Protein AF-A0A3D5TIA3-F1 (afdb_monomer_lite)

pLDDT: mean 73.0, std 17.78, range [40.25, 97.06]

Structure (mmCIF, N/CA/C/O backbone):
data_AF-A0A3D5TIA3-F1
#
_entry.id   AF-A0A3D5TIA3-F1
#
loop_
_atom_site.group_PDB
_atom_site.id
_atom_site.type_symbol
_atom_site.label_atom_id
_atom_site.label_alt_id
_atom_site.label_comp_id
_atom_site.label_asym_id
_atom_site.label_entity_id
_atom_site.label_seq_id
_atom_site.pdbx_PDB_ins_code
_atom_site.Cartn_x
_atom_site.Cartn_y
_atom_site.Cartn_z
_atom_site.occupancy
_atom_site.B_iso_or_equiv
_atom_site.auth_seq_id
_atom_site.auth_comp_id
_atom_site.auth_asym_id
_atom_site.auth_atom_id
_atom_site.pdbx_PDB_model_num
ATOM 1 N N . MET A 1 1 ? 24.568 -1.375 -20.156 1.00 52.22 1 MET A N 1
ATOM 2 C CA . MET A 1 1 ? 23.181 -0.991 -19.793 1.00 52.22 1 MET A CA 1
ATOM 3 C C . MET A 1 1 ? 22.233 -2.193 -19.610 1.00 52.22 1 MET A C 1
ATOM 5 O O . MET A 1 1 ? 21.031 -2.021 -19.710 1.00 52.22 1 MET A O 1
ATOM 9 N N . GLN A 1 2 ? 22.726 -3.408 -19.317 1.00 60.47 2 GLN A N 1
ATOM 10 C CA . GLN A 1 2 ? 21.881 -4.618 -19.229 1.00 60.47 2 GLN A CA 1
ATOM 11 C C . GLN A 1 2 ? 21.217 -4.805 -17.848 1.00 60.47 2 GLN A C 1
ATOM 13 O O . GLN A 1 2 ? 20.210 -5.495 -17.730 1.00 60.47 2 GLN A O 1
ATOM 18 N N . TRP A 1 3 ? 21.759 -4.167 -16.804 1.00 65.56 3 TRP A N 1
ATOM 19 C CA . TRP A 1 3 ? 21.310 -4.341 -15.418 1.00 65.56 3 TRP A CA 1
ATOM 20 C C . TRP A 1 3 ? 19.886 -3.820 -15.167 1.00 65.56 3 TRP A C 1
ATOM 22 O O . TRP A 1 3 ? 19.148 -4.418 -14.389 1.00 65.56 3 TRP A O 1
ATOM 32 N N . LEU A 1 4 ? 19.475 -2.754 -15.862 1.00 63.62 4 LEU A N 1
ATOM 33 C CA . LEU A 1 4 ? 18.106 -2.236 -15.818 1.00 63.62 4 LEU A CA 1
ATOM 34 C C . LEU A 1 4 ? 17.120 -3.191 -16.503 1.00 63.62 4 LEU A C 1
ATOM 36 O O . LEU A 1 4 ? 16.039 -3.420 -15.975 1.00 63.62 4 LEU A O 1
ATOM 40 N N . SER A 1 5 ? 17.508 -3.801 -17.627 1.00 67.94 5 SER A N 1
ATOM 41 C CA . SER A 1 5 ? 16.659 -4.734 -18.380 1.00 67.94 5 SER A CA 1
ATOM 42 C C . SER A 1 5 ? 16.471 -6.080 -17.679 1.00 67.94 5 SER A C 1
ATOM 44 O O . SER A 1 5 ? 15.375 -6.628 -17.713 1.00 67.94 5 SER A O 1
ATOM 46 N N . SER A 1 6 ? 17.497 -6.603 -16.999 1.00 75.38 6 SER A N 1
ATOM 47 C CA . SER A 1 6 ? 17.376 -7.865 -16.248 1.00 75.38 6 SER A CA 1
ATOM 48 C C . SER A 1 6 ? 16.526 -7.727 -14.981 1.00 75.38 6 SER A C 1
ATOM 50 O O . SER A 1 6 ? 15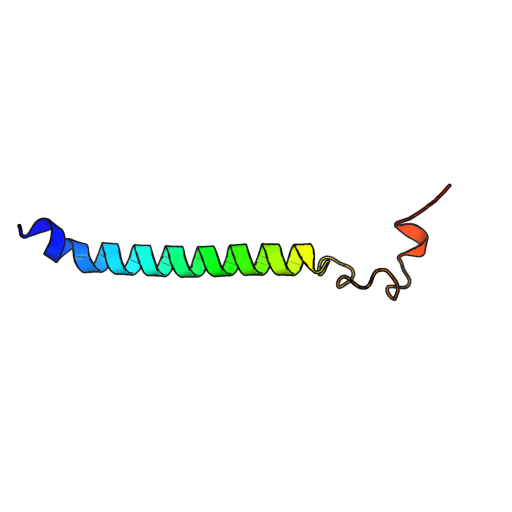.872 -8.682 -14.576 1.00 75.38 6 SER A O 1
ATOM 52 N N . ASN A 1 7 ? 16.511 -6.540 -14.366 1.00 79.88 7 ASN A N 1
ATOM 53 C CA . ASN A 1 7 ? 15.755 -6.261 -13.138 1.00 79.88 7 ASN A CA 1
ATOM 54 C C . ASN A 1 7 ? 14.446 -5.500 -13.397 1.00 79.88 7 ASN A C 1
ATOM 56 O O . ASN A 1 7 ? 13.757 -5.110 -12.454 1.00 79.88 7 ASN A O 1
ATOM 60 N N . LEU A 1 8 ? 14.086 -5.303 -14.667 1.00 85.19 8 LEU A N 1
ATOM 61 C CA . LEU A 1 8 ? 12.894 -4.564 -15.080 1.00 85.19 8 LEU A CA 1
ATOM 62 C C . LEU A 1 8 ? 11.623 -5.244 -14.550 1.00 85.19 8 LEU A C 1
ATOM 64 O O . LEU A 1 8 ? 10.739 -4.572 -14.025 1.00 85.19 8 LEU A O 1
ATOM 68 N N . SER A 1 9 ? 11.587 -6.580 -14.555 1.00 86.38 9 SER A N 1
ATOM 69 C CA . SER A 1 9 ? 10.516 -7.378 -13.943 1.00 86.38 9 SER A CA 1
ATOM 70 C C . SER A 1 9 ? 10.375 -7.108 -12.444 1.00 86.38 9 SER A C 1
ATOM 72 O O . SER A 1 9 ? 9.271 -6.889 -11.952 1.00 86.38 9 SER A O 1
ATOM 74 N N . THR A 1 10 ? 11.492 -7.063 -11.716 1.00 89.19 10 THR A N 1
ATOM 75 C CA . THR A 1 10 ? 11.509 -6.798 -10.271 1.00 89.19 10 THR A CA 1
ATOM 76 C C . THR A 1 10 ? 10.997 -5.395 -9.954 1.00 89.19 10 THR A C 1
ATOM 78 O O . THR A 1 10 ? 10.232 -5.222 -9.007 1.00 89.19 10 THR A O 1
ATOM 81 N N . ILE A 1 11 ? 11.369 -4.398 -10.763 1.00 90.56 11 ILE A N 1
ATOM 82 C CA . ILE A 1 11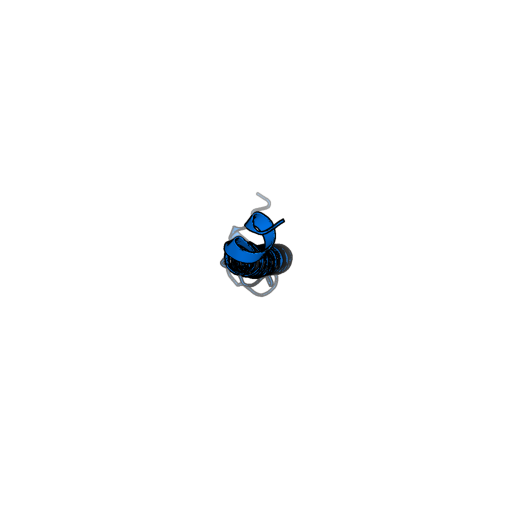 ? 10.893 -3.013 -10.629 1.00 90.56 11 ILE A CA 1
ATOM 83 C C . ILE A 1 11 ? 9.380 -2.930 -10.878 1.00 90.56 11 ILE A C 1
ATOM 85 O O . ILE A 1 11 ? 8.664 -2.263 -10.137 1.00 90.56 11 ILE A O 1
ATOM 89 N N . VAL A 1 12 ? 8.864 -3.633 -11.888 1.00 92.44 12 VAL A N 1
ATOM 90 C CA . VAL A 1 12 ? 7.420 -3.651 -12.178 1.00 92.44 12 VAL A CA 1
ATOM 91 C C . VAL A 1 12 ? 6.636 -4.324 -11.049 1.00 92.44 12 VAL A C 1
ATOM 93 O O . VAL A 1 12 ? 5.615 -3.794 -10.606 1.00 92.44 12 VAL A O 1
ATOM 96 N N . ILE A 1 13 ? 7.121 -5.459 -10.540 1.00 93.94 13 ILE A N 1
ATOM 97 C CA . ILE A 1 13 ? 6.474 -6.180 -9.436 1.00 93.94 13 ILE A CA 1
ATOM 98 C C . ILE A 1 13 ? 6.482 -5.334 -8.159 1.00 93.94 13 ILE A C 1
ATOM 100 O O . ILE A 1 13 ? 5.461 -5.257 -7.476 1.00 93.94 13 ILE A O 1
ATOM 104 N N . SER A 1 14 ? 7.594 -4.665 -7.842 1.00 94.75 14 SER A N 1
ATOM 105 C CA . SER A 1 14 ? 7.678 -3.818 -6.650 1.00 94.75 14 SER A CA 1
ATOM 106 C C . SER A 1 14 ? 6.733 -2.616 -6.730 1.00 94.75 14 SER A C 1
ATOM 108 O O . SER A 1 14 ? 6.052 -2.319 -5.748 1.00 94.75 14 SER A O 1
ATOM 110 N N . LEU A 1 15 ? 6.604 -1.980 -7.900 1.00 94.88 15 LEU A N 1
ATOM 111 C CA . LEU A 1 15 ? 5.639 -0.899 -8.126 1.00 94.88 15 LEU A CA 1
ATOM 112 C C . LEU A 1 15 ? 4.190 -1.370 -7.967 1.00 94.88 15 LEU A C 1
ATOM 114 O O . LEU A 1 15 ? 3.399 -0.693 -7.311 1.00 94.88 15 LEU A O 1
ATOM 118 N N . LEU A 1 16 ? 3.842 -2.535 -8.521 1.00 96.25 16 LEU A N 1
ATOM 119 C CA . LEU A 1 16 ? 2.510 -3.122 -8.350 1.00 96.25 16 LEU A CA 1
ATOM 120 C C . LEU A 1 16 ? 2.208 -3.415 -6.880 1.00 96.25 16 LEU A C 1
ATOM 122 O O . LEU A 1 16 ? 1.136 -3.065 -6.388 1.00 96.25 16 LEU A O 1
ATOM 126 N N . LEU A 1 17 ? 3.162 -4.011 -6.164 1.00 96.81 17 LEU A N 1
ATOM 127 C CA . LEU A 1 17 ? 3.006 -4.331 -4.749 1.00 96.81 17 LEU A CA 1
ATOM 128 C C . LEU A 1 17 ? 2.808 -3.058 -3.912 1.00 96.81 17 LEU A C 1
ATOM 130 O O . LEU A 1 17 ? 1.886 -2.989 -3.100 1.00 96.81 17 LEU A O 1
ATOM 134 N N . LEU A 1 18 ? 3.609 -2.019 -4.168 1.00 96.62 18 LEU A N 1
ATOM 135 C CA . LEU A 1 18 ? 3.459 -0.708 -3.533 1.00 96.62 18 LEU A CA 1
ATOM 136 C C . LEU A 1 18 ? 2.098 -0.073 -3.834 1.00 96.62 18 LEU A C 1
ATOM 138 O O . LEU A 1 18 ? 1.467 0.463 -2.923 1.00 96.62 18 LEU A O 1
ATOM 142 N N . ALA A 1 19 ? 1.616 -0.157 -5.076 1.00 96.56 19 ALA A N 1
ATOM 143 C CA . ALA A 1 19 ? 0.308 0.370 -5.453 1.00 96.56 19 ALA A CA 1
ATOM 144 C C . ALA A 1 19 ? -0.826 -0.324 -4.683 1.00 96.56 19 ALA A C 1
ATOM 146 O O . ALA A 1 19 ? -1.699 0.349 -4.134 1.00 96.56 19 ALA A O 1
ATOM 147 N N . VAL A 1 20 ? -0.791 -1.656 -4.576 1.00 97.00 20 VAL A N 1
ATOM 148 C CA . VAL A 1 20 ? -1.788 -2.431 -3.817 1.00 97.00 20 VAL A CA 1
ATOM 149 C C . VAL A 1 20 ? -1.754 -2.063 -2.333 1.00 97.00 20 VAL A C 1
ATOM 151 O O . VAL A 1 20 ? -2.800 -1.771 -1.753 1.00 97.00 20 VAL A O 1
ATOM 154 N N . VAL A 1 21 ? -0.568 -2.002 -1.722 1.00 97.06 21 VAL A N 1
ATOM 155 C CA . VAL A 1 21 ? -0.412 -1.602 -0.311 1.00 97.06 21 VAL A CA 1
ATOM 156 C C . VAL A 1 21 ? -0.943 -0.187 -0.083 1.00 97.06 21 VAL A C 1
ATOM 158 O O . VAL A 1 21 ? -1.704 0.042 0.857 1.00 97.06 21 VAL A O 1
ATOM 161 N N . PHE A 1 22 ? -0.615 0.757 -0.966 1.00 96.75 22 PHE A N 1
ATOM 162 C CA . PHE A 1 22 ? -1.112 2.129 -0.887 1.00 96.75 22 PHE A CA 1
ATOM 163 C C . PHE A 1 22 ? -2.643 2.193 -0.968 1.00 96.75 22 PHE A C 1
ATOM 165 O O . P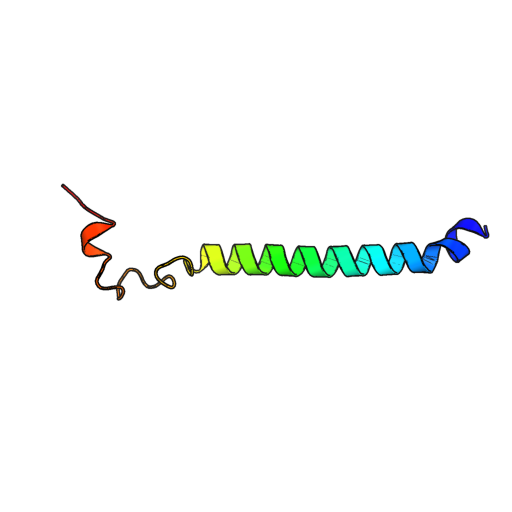HE A 1 22 ? -3.276 2.921 -0.199 1.00 96.75 22 PHE A O 1
ATOM 172 N N . LEU A 1 23 ? -3.258 1.406 -1.858 1.00 95.06 23 LEU A N 1
ATOM 173 C CA . LEU A 1 23 ? -4.714 1.308 -1.965 1.00 95.06 23 LEU A CA 1
ATOM 174 C C . LEU A 1 23 ? -5.345 0.743 -0.690 1.00 95.06 23 LEU A C 1
ATOM 176 O O . LEU A 1 23 ? -6.340 1.302 -0.225 1.00 95.06 23 LEU A O 1
ATOM 180 N N . ILE A 1 24 ? -4.760 -0.302 -0.096 1.00 95.00 24 ILE A N 1
ATOM 181 C CA . ILE A 1 24 ? -5.231 -0.881 1.172 1.00 95.00 24 ILE A CA 1
ATOM 182 C C . ILE A 1 24 ? -5.149 0.158 2.290 1.00 95.00 24 ILE A C 1
ATOM 184 O O . ILE A 1 24 ? -6.141 0.399 2.972 1.00 95.00 24 ILE A O 1
ATOM 188 N N . VAL A 1 25 ? -4.009 0.833 2.452 1.00 95.06 25 VAL A N 1
ATOM 189 C CA . VAL A 1 25 ? -3.832 1.872 3.479 1.00 95.06 25 VAL A CA 1
ATOM 190 C C . VAL A 1 25 ? -4.834 3.008 3.275 1.00 95.06 25 VAL A C 1
ATOM 192 O O . VAL A 1 25 ? -5.510 3.417 4.219 1.00 95.06 25 VAL A O 1
ATOM 195 N N . ARG A 1 26 ? -5.010 3.488 2.039 1.00 94.06 26 ARG A N 1
ATOM 196 C CA . ARG A 1 26 ? -6.003 4.526 1.727 1.00 94.06 26 ARG A CA 1
ATOM 197 C C . ARG A 1 26 ? -7.422 4.054 2.028 1.00 94.06 26 ARG A C 1
ATOM 199 O O . ARG A 1 26 ? -8.221 4.838 2.544 1.00 94.06 26 ARG A O 1
ATOM 206 N N . TYR A 1 27 ? -7.748 2.807 1.699 1.00 88.50 27 TYR A N 1
ATOM 207 C CA . TYR A 1 27 ? -9.036 2.205 2.017 1.00 88.50 27 TYR A CA 1
ATOM 208 C C . TYR A 1 27 ? -9.248 2.180 3.529 1.00 88.50 27 TYR A C 1
ATOM 210 O O . TYR A 1 27 ? -10.245 2.726 3.989 1.00 88.50 27 TYR A O 1
ATOM 218 N N . LEU A 1 28 ? -8.285 1.673 4.300 1.00 87.06 28 LEU A N 1
ATOM 219 C CA . LEU A 1 28 ? -8.340 1.623 5.762 1.00 87.06 28 LEU A CA 1
ATOM 220 C C . LEU A 1 28 ? -8.490 3.015 6.380 1.00 87.06 28 LEU A C 1
ATOM 222 O O . LEU A 1 28 ? -9.363 3.206 7.217 1.00 87.06 28 LEU A O 1
ATOM 226 N N . ILE A 1 29 ? -7.734 4.017 5.922 1.00 88.19 29 ILE A N 1
ATOM 227 C CA . ILE A 1 29 ? -7.869 5.403 6.403 1.00 88.19 29 ILE A CA 1
ATOM 228 C C . ILE A 1 29 ? -9.263 5.957 6.091 1.00 88.19 29 ILE A C 1
ATOM 230 O O . ILE A 1 29 ? -9.863 6.627 6.932 1.00 88.19 29 ILE A O 1
ATOM 234 N N . ARG A 1 30 ? -9.809 5.685 4.897 1.0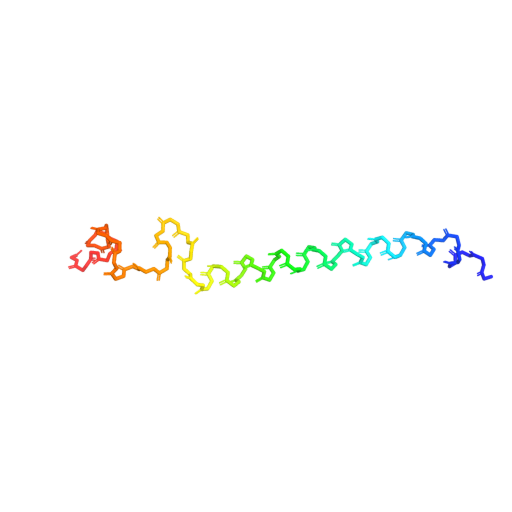0 83.81 30 ARG A N 1
ATOM 235 C CA . ARG A 1 30 ? -11.177 6.097 4.540 1.00 83.81 30 ARG A CA 1
ATOM 236 C C . ARG A 1 30 ? -12.220 5.369 5.381 1.00 83.81 30 ARG A C 1
ATOM 238 O O . ARG A 1 30 ? -13.137 6.026 5.853 1.00 83.81 30 ARG A O 1
ATOM 245 N N . GLN A 1 31 ? -12.076 4.062 5.598 1.00 74.56 31 GLN A N 1
ATOM 246 C CA . GLN A 1 31 ? -12.971 3.285 6.462 1.00 74.56 31 GLN A CA 1
ATOM 247 C C . GLN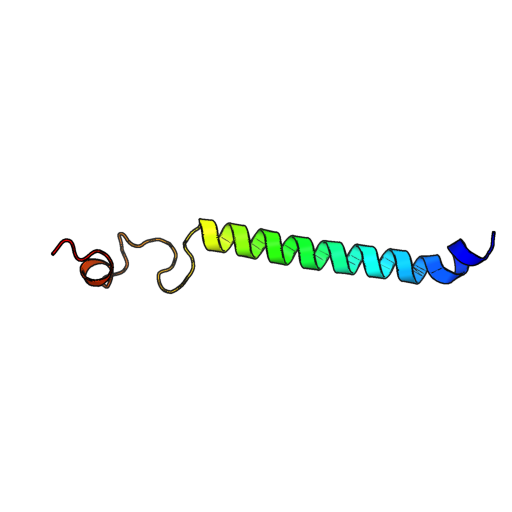 A 1 31 ? -12.903 3.778 7.917 1.00 74.56 31 GLN A C 1
ATOM 249 O O . GLN A 1 31 ? -13.937 3.906 8.567 1.00 74.56 31 GLN A O 1
ATOM 254 N N . HIS A 1 32 ? -11.707 4.128 8.401 1.00 70.00 32 HIS A N 1
ATOM 255 C CA . HIS A 1 32 ? -11.487 4.669 9.741 1.00 70.00 32 HIS A CA 1
ATOM 256 C C . HIS A 1 32 ? -12.115 6.058 9.898 1.00 70.00 32 HIS A C 1
ATOM 258 O O . HIS A 1 32 ? -12.846 6.301 10.851 1.00 70.00 32 HIS A O 1
ATOM 264 N N . LYS A 1 33 ? -11.932 6.950 8.914 1.00 69.06 33 LYS A N 1
ATOM 265 C CA . LYS A 1 33 ? -12.618 8.255 8.876 1.00 69.06 33 LYS A CA 1
ATOM 266 C C . LYS A 1 33 ? -14.139 8.126 8.752 1.00 69.06 33 LYS A C 1
ATOM 268 O O . LYS A 1 33 ? -14.852 8.994 9.232 1.00 69.06 33 LYS A O 1
ATOM 273 N N . GLN A 1 34 ? -14.631 7.058 8.126 1.00 64.50 34 GLN A N 1
ATOM 274 C CA . GLN A 1 34 ? -16.059 6.730 8.054 1.00 64.50 34 GLN A CA 1
ATOM 275 C C . GLN A 1 34 ? -16.582 6.069 9.339 1.00 64.50 34 GLN A C 1
ATOM 277 O O . GLN A 1 34 ? -17.742 5.678 9.374 1.00 64.50 34 GLN A O 1
ATOM 282 N N . GLY A 1 35 ? -15.756 5.916 10.381 1.00 61.47 35 GLY A N 1
ATOM 283 C CA . GLY A 1 35 ? -16.168 5.383 11.681 1.00 61.47 35 GLY A CA 1
ATOM 284 C C . GLY A 1 35 ? -16.546 3.900 11.666 1.00 61.47 35 GLY A C 1
ATOM 285 O O . GLY A 1 35 ? -17.141 3.409 12.621 1.00 61.47 35 GLY A O 1
ATOM 286 N N . LYS A 1 36 ? -16.203 3.152 10.609 1.00 55.97 36 LYS A N 1
ATOM 287 C CA . LYS A 1 36 ? -16.560 1.733 10.440 1.00 55.97 36 LYS A CA 1
ATOM 288 C C . LYS A 1 36 ? -15.721 0.781 11.309 1.00 55.97 36 LYS A C 1
ATOM 290 O O . LYS A 1 36 ? -15.260 -0.253 10.838 1.00 55.97 36 LYS A O 1
ATOM 295 N N . HIS A 1 37 ? -15.519 1.114 12.578 1.00 57.81 37 HIS A N 1
ATOM 296 C CA . HIS A 1 37 ? -14.921 0.232 13.577 1.00 57.81 37 HIS A CA 1
ATOM 297 C C . HIS A 1 37 ? -15.940 -0.006 14.692 1.00 57.81 37 HIS A C 1
ATOM 299 O O . HIS A 1 37 ? -16.482 0.948 15.237 1.00 57.81 37 HIS A O 1
ATOM 305 N N . SER A 1 38 ? -16.235 -1.280 14.974 1.00 56.56 38 SER A N 1
ATOM 306 C CA . SER A 1 38 ? -17.172 -1.800 15.992 1.00 56.56 38 SER A CA 1
ATOM 307 C C . SER A 1 38 ? -18.642 -1.325 15.949 1.00 56.56 38 SER A C 1
ATOM 309 O O . SER A 1 38 ? -19.512 -2.070 16.383 1.00 56.56 38 SER A O 1
ATOM 311 N N . CYS A 1 39 ? -18.937 -0.144 15.394 1.00 55.59 39 CYS A N 1
ATOM 312 C CA . CYS A 1 39 ? -20.237 0.540 15.430 1.00 55.59 39 CYS A CA 1
ATOM 313 C C . CYS A 1 39 ? -20.652 1.131 14.058 1.00 55.59 39 CYS A C 1
ATOM 315 O O . CYS A 1 39 ? -21.597 1.911 13.965 1.00 55.59 39 CYS A O 1
ATOM 317 N N . GLY A 1 40 ? -19.930 0.819 12.971 1.00 58.22 40 GLY A N 1
ATOM 318 C CA . GLY A 1 40 ? -20.320 1.183 11.596 1.00 58.22 40 GLY A CA 1
ATOM 319 C C . GLY A 1 40 ? -20.348 2.684 11.255 1.00 58.22 40 GLY A C 1
ATOM 320 O O . GLY A 1 40 ? -20.813 3.037 10.175 1.00 58.22 40 GLY A O 1
ATOM 321 N N . GLY A 1 41 ? -19.865 3.561 12.138 1.00 54.47 41 GLY A N 1
ATOM 322 C CA . GLY A 1 41 ? -19.802 5.012 11.930 1.00 54.47 41 GLY A CA 1
ATOM 323 C C . GLY A 1 41 ? -21.124 5.740 12.138 1.00 54.47 41 GLY A C 1
ATOM 324 O O . GLY A 1 41 ? -21.176 6.961 12.031 1.00 54.47 41 GLY A O 1
ATOM 325 N N . ASN A 1 42 ? -22.180 5.004 12.482 1.00 58.22 42 ASN A N 1
ATOM 326 C CA . ASN A 1 42 ? -23.486 5.548 12.811 1.00 58.22 42 ASN A CA 1
ATOM 327 C C . ASN A 1 42 ? -23.726 5.429 14.319 1.00 58.22 42 ASN A C 1
ATOM 329 O O . ASN A 1 42 ? -24.644 4.748 14.776 1.00 58.22 42 ASN A O 1
ATOM 333 N N . CYS A 1 43 ? -22.880 6.094 15.109 1.00 58.06 43 CYS A N 1
ATOM 334 C CA . CYS A 1 43 ? -23.023 6.140 16.566 1.00 58.06 43 CYS A CA 1
ATOM 335 C C . CYS A 1 43 ? -24.376 6.743 17.010 1.00 58.06 43 CYS A C 1
ATOM 337 O O . CYS A 1 43 ? -24.808 6.533 18.133 1.00 58.06 43 CYS A O 1
ATOM 339 N N . GLY A 1 44 ? -25.091 7.454 16.130 1.00 56.28 44 GLY A N 1
ATOM 340 C CA . GLY A 1 44 ? -26.461 7.905 16.398 1.00 56.28 44 GLY A CA 1
ATOM 341 C C . GLY A 1 44 ? -27.521 6.792 16.369 1.00 56.28 44 GLY A C 1
ATOM 342 O O . GLY A 1 44 ? -28.584 6.974 16.951 1.00 56.28 44 GLY A O 1
ATOM 343 N N . ALA A 1 45 ? -27.249 5.646 15.727 1.00 57.25 45 ALA A N 1
ATOM 344 C CA . ALA A 1 45 ? -28.188 4.520 15.604 1.00 57.25 45 ALA A CA 1
ATOM 345 C C . ALA A 1 45 ? -27.700 3.215 16.260 1.00 57.25 45 ALA A C 1
ATOM 347 O O . ALA A 1 45 ? -28.476 2.272 16.409 1.00 57.25 45 ALA A O 1
ATOM 348 N N . CYS A 1 46 ? -26.430 3.131 16.665 1.00 57.06 46 CYS A N 1
ATOM 349 C CA . CYS A 1 46 ? -25.955 2.033 17.501 1.00 57.06 46 CYS A CA 1
ATOM 350 C C . CYS A 1 46 ? -26.515 2.206 18.919 1.00 57.06 46 CYS A C 1
ATOM 352 O O . CYS A 1 46 ? -26.056 3.063 19.669 1.00 57.06 46 CYS A O 1
ATOM 354 N N . GLY A 1 47 ? -27.468 1.356 19.315 1.00 56.47 47 GLY A N 1
ATOM 355 C CA . GLY A 1 47 ? -28.108 1.372 20.642 1.00 56.47 47 GLY A CA 1
ATOM 356 C C . GLY A 1 47 ? -27.165 1.264 21.856 1.00 56.47 47 GLY A C 1
ATOM 357 O O . GLY A 1 47 ? -27.621 1.385 22.985 1.00 56.47 47 GLY A O 1
ATOM 358 N N . GLY A 1 48 ? -25.855 1.075 21.645 1.00 54.38 48 GLY A N 1
ATOM 359 C CA . GLY A 1 48 ? -24.811 1.115 22.676 1.00 54.38 48 GLY A CA 1
ATOM 360 C C . GLY A 1 48 ? -24.158 2.489 22.905 1.00 54.38 48 GLY A C 1
ATOM 361 O O . GLY A 1 48 ? -23.363 2.634 23.832 1.00 54.38 48 GLY A O 1
ATOM 362 N N . CYS A 1 49 ? -24.471 3.523 22.116 1.00 54.91 49 CYS A N 1
ATOM 363 C CA . CYS A 1 49 ? -23.808 4.829 22.245 1.00 54.91 49 CYS A CA 1
ATOM 364 C C . CYS A 1 49 ? -24.199 5.630 23.495 1.00 54.91 49 CYS A C 1
ATOM 366 O O . CYS A 1 49 ? -23.466 6.545 23.868 1.00 54.91 49 CYS A O 1
ATOM 368 N N . ALA A 1 50 ? -25.260 5.225 24.202 1.00 55.97 50 ALA A N 1
ATOM 369 C CA . ALA A 1 50 ? -25.565 5.716 25.547 1.00 55.97 50 ALA A CA 1
ATOM 370 C C . ALA A 1 50 ? -24.450 5.399 26.567 1.00 55.97 50 ALA A C 1
ATOM 372 O O . ALA A 1 50 ? -24.304 6.121 27.547 1.00 55.97 50 ALA A O 1
ATOM 373 N N . HIS A 1 51 ? -23.639 4.359 26.330 1.00 56.25 51 HIS A N 1
ATOM 374 C CA . HIS A 1 51 ? -22.532 3.978 27.214 1.00 56.25 51 HIS A CA 1
ATOM 375 C C . HIS A 1 51 ? -21.174 4.553 26.765 1.00 56.25 51 HIS A C 1
ATOM 377 O O . HIS A 1 51 ? -20.281 4.744 27.582 1.00 56.25 51 HIS A O 1
ATOM 383 N N . CYS A 1 52 ? -21.005 4.864 25.473 1.00 57.41 52 CYS A N 1
ATOM 384 C CA . CYS A 1 52 ? -19.735 5.366 24.926 1.00 57.41 52 CYS A CA 1
ATOM 385 C C . CYS A 1 52 ? -19.516 6.877 25.132 1.00 57.41 52 CYS A C 1
ATOM 387 O O . CYS A 1 52 ? -18.376 7.328 25.129 1.00 57.41 52 CYS A O 1
ATOM 389 N N . HIS A 1 53 ? -20.586 7.656 25.314 1.00 58.03 53 HIS A N 1
ATOM 390 C CA . HIS A 1 53 ? -20.536 9.066 25.714 1.00 58.03 53 HIS A CA 1
ATOM 391 C C . HIS A 1 53 ? -21.284 9.247 27.042 1.00 58.03 53 HIS A C 1
ATOM 393 O O . HIS A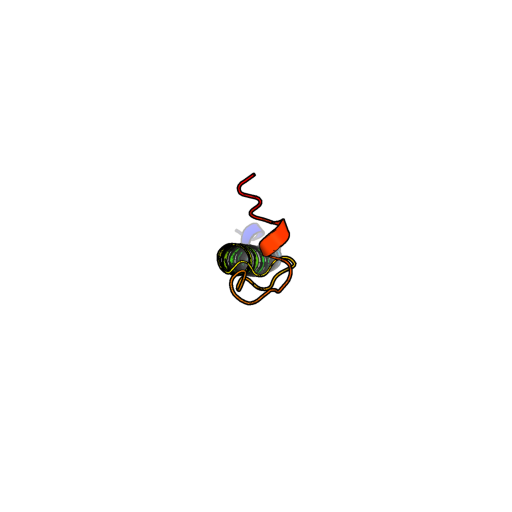 1 53 ? -22.297 9.940 27.119 1.00 58.03 53 HIS A O 1
ATOM 399 N N . GLY A 1 54 ? -20.776 8.624 28.106 1.00 48.81 54 GLY A N 1
ATOM 400 C CA . GLY A 1 54 ? -21.147 9.003 29.464 1.00 48.81 54 GLY A CA 1
ATOM 401 C C . GLY A 1 54 ? -20.689 10.437 29.732 1.00 48.81 54 GLY A C 1
ATOM 402 O O . GLY A 1 54 ? -19.534 10.668 30.072 1.00 48.81 54 GLY A O 1
ATOM 403 N N . LYS A 1 55 ? -21.576 11.422 29.550 1.00 44.03 55 LYS A N 1
ATOM 404 C CA . LYS A 1 55 ? -21.501 12.653 30.342 1.00 44.03 55 LYS A CA 1
ATOM 405 C C . LYS A 1 55 ? -22.079 12.331 31.721 1.00 44.03 55 LYS A C 1
ATOM 407 O O . LYS A 1 55 ? -23.246 12.615 31.973 1.00 44.03 55 LYS A O 1
ATOM 412 N N . THR A 1 56 ? -21.255 11.719 32.561 1.00 40.25 56 THR A N 1
ATOM 413 C CA . THR A 1 56 ? -21.334 11.754 34.026 1.00 40.25 56 THR A CA 1
ATOM 414 C C . THR A 1 56 ? -19.914 11.733 34.547 1.00 40.25 56 THR A C 1
ATOM 416 O O . THR A 1 56 ? -19.215 10.752 34.209 1.00 40.25 56 THR A O 1
#

Foldseek 3Di:
DCPCVVCVVVVVVVVVVVVVVVVVVVVVVVCVVCVCDPQRNPCVPRPCVCPVDPPD

Secondary structure (DSSP, 8-state):
-HHHHHTHHHHHHHHHHHHHHHHHHHHHHHHHHTT-SSSTT-TTT-TTHHHHT---

Radius of gyration: 21.57 Å; chains: 1; bounding box: 51×20×54 Å

Sequence (56 aa):
MQWLSSNLSTIVISLLLLAVVFLIVRYLIRQHKQGKHSCGGNCGACGGCAHCHGKT